Protein AF-A0A453B3K0-F1 (afdb_monomer_lite)

Secondary structure (DSSP, 8-state):
---SSHHHHHHHHHHHHHHTT--EEEEEEEE-TTS-EEEEEEEEPPP---

Radius of gyration: 12.76 Å; chains: 1; bounding box: 35×24×30 Å

Organism: Aegilops tauschii subsp. strangulata (NCBI:txid200361)

Foldseek 3Di:
DDDPDPVVVQVVVQVVQVVVQWGKDWDDWDADPVRHTPDIDIDTDPGPPD

Sequence (50 aa):
MSFDSLGEAYDFYNLYSWDLGFGIRYGKSRLNVKRTKCMQEIVCGCSVNT

pLDDT: mean 90.98, std 11.08, range [52.19, 98.12]

Structure (mmCIF, N/CA/C/O backbone):
data_AF-A0A453B3K0-F1
#
_entry.id   AF-A0A453B3K0-F1
#
loop_
_atom_site.group_PDB
_atom_site.id
_atom_site.type_symbol
_atom_site.label_atom_id
_atom_site.label_alt_id
_atom_site.label_comp_id
_atom_site.label_asym_id
_atom_site.label_entity_id
_atom_site.label_seq_id
_atom_site.pdbx_PDB_ins_code
_atom_site.Cartn_x
_atom_site.Cartn_y
_atom_site.Cartn_z
_atom_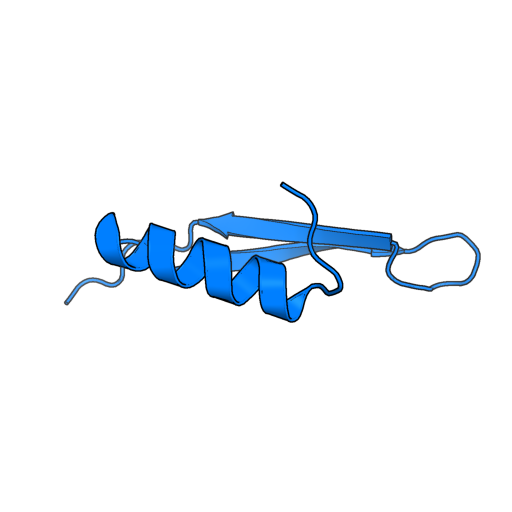site.occupancy
_atom_site.B_iso_or_equiv
_atom_site.auth_seq_id
_atom_site.auth_comp_id
_atom_site.auth_asym_id
_atom_site.auth_atom_id
_atom_site.pdbx_PDB_model_num
ATOM 1 N N . MET A 1 1 ? 7.020 -12.810 8.766 1.00 84.06 1 MET A N 1
ATOM 2 C CA . MET A 1 1 ? 5.899 -12.914 7.812 1.00 84.06 1 MET A CA 1
ATOM 3 C C . MET A 1 1 ? 6.449 -12.650 6.422 1.00 84.06 1 MET A C 1
ATOM 5 O O . MET A 1 1 ? 7.190 -11.684 6.267 1.00 84.06 1 MET A O 1
ATOM 9 N N . SER A 1 2 ? 6.141 -13.507 5.457 1.00 93.69 2 SER A N 1
ATOM 10 C CA . SER A 1 2 ? 6.458 -13.337 4.034 1.00 93.69 2 SER A CA 1
ATOM 11 C C . SER A 1 2 ? 5.191 -13.628 3.238 1.00 93.69 2 SER A C 1
ATOM 13 O O . SER A 1 2 ? 4.427 -14.493 3.653 1.00 93.69 2 SER A O 1
ATOM 15 N N . PHE A 1 3 ? 4.983 -12.908 2.141 1.00 96.06 3 PHE A N 1
ATOM 16 C CA . PHE A 1 3 ? 3.817 -13.049 1.269 1.00 96.06 3 PHE A CA 1
ATOM 17 C C . PHE A 1 3 ? 4.284 -13.450 -0.125 1.00 96.06 3 PHE A C 1
ATOM 19 O O . PHE A 1 3 ? 5.342 -12.988 -0.570 1.00 96.06 3 PHE A O 1
ATOM 26 N N . ASP A 1 4 ? 3.480 -14.246 -0.821 1.00 96.81 4 ASP A N 1
ATOM 27 C CA . ASP A 1 4 ? 3.788 -14.699 -2.179 1.00 96.81 4 ASP A CA 1
ATOM 28 C C . ASP A 1 4 ? 3.438 -13.630 -3.223 1.00 96.81 4 ASP A C 1
ATOM 30 O O . ASP A 1 4 ? 3.912 -13.663 -4.362 1.00 96.81 4 ASP A O 1
ATOM 34 N N . SER A 1 5 ? 2.625 -12.637 -2.844 1.00 95.81 5 SER A N 1
ATOM 35 C CA . SER A 1 5 ? 2.245 -11.542 -3.731 1.00 95.81 5 SER A CA 1
ATOM 36 C C . SER A 1 5 ? 1.978 -10.221 -3.009 1.00 95.81 5 SER A C 1
ATOM 38 O O . SER A 1 5 ? 1.730 -10.156 -1.806 1.00 95.81 5 SER A O 1
ATOM 40 N N . LEU A 1 6 ? 1.972 -9.138 -3.793 1.00 95.62 6 LEU A N 1
ATOM 41 C CA . LEU A 1 6 ? 1.537 -7.822 -3.329 1.00 95.62 6 LEU A CA 1
ATOM 42 C C . LEU A 1 6 ? 0.073 -7.825 -2.859 1.00 95.62 6 LEU A C 1
ATOM 44 O O . LEU A 1 6 ? -0.253 -7.127 -1.904 1.00 95.62 6 LEU A O 1
ATOM 48 N N . GLY A 1 7 ? -0.799 -8.557 -3.560 1.00 96.50 7 GLY A N 1
ATOM 49 C CA . GLY A 1 7 ? -2.230 -8.613 -3.253 1.00 96.50 7 GLY A CA 1
ATOM 50 C C . GLY A 1 7 ? -2.476 -9.243 -1.890 1.00 96.50 7 GLY A C 1
ATOM 51 O O . GLY A 1 7 ? -3.140 -8.647 -1.056 1.00 96.50 7 GLY A O 1
ATOM 52 N N . GLU A 1 8 ? -1.816 -10.368 -1.621 1.00 97.25 8 GLU A N 1
ATOM 53 C CA . GLU A 1 8 ? -1.895 -11.053 -0.328 1.00 97.25 8 GLU A CA 1
ATOM 54 C C . GLU A 1 8 ? -1.423 -10.159 0.830 1.00 97.25 8 GLU A C 1
ATOM 56 O O . GLU A 1 8 ? -2.095 -10.049 1.855 1.00 97.25 8 GLU A O 1
ATOM 61 N N . ALA A 1 9 ? -0.302 -9.450 0.645 1.00 96.56 9 ALA A N 1
ATOM 62 C CA . ALA A 1 9 ? 0.171 -8.480 1.628 1.00 96.56 9 ALA A CA 1
ATOM 63 C C . ALA A 1 9 ? -0.846 -7.345 1.852 1.00 96.56 9 ALA A C 1
ATOM 65 O O . ALA A 1 9 ? -1.037 -6.897 2.982 1.00 96.56 9 ALA A O 1
ATOM 66 N N . TYR A 1 10 ? -1.503 -6.871 0.789 1.00 96.38 10 TYR A N 1
ATOM 67 C CA . TYR A 1 10 ? -2.513 -5.817 0.880 1.00 96.38 10 TYR A CA 1
ATOM 68 C C . TYR A 1 10 ? -3.763 -6.288 1.627 1.00 96.38 10 TYR A C 1
ATOM 70 O O . TYR A 1 10 ? -4.199 -5.598 2.544 1.00 96.38 10 TYR A O 1
ATOM 78 N N . ASP A 1 11 ? -4.284 -7.472 1.310 1.00 95.69 11 ASP A N 1
ATOM 79 C CA . ASP A 1 11 ? -5.459 -8.039 1.978 1.00 95.69 11 ASP A CA 1
ATOM 80 C C . ASP A 1 11 ? -5.197 -8.268 3.473 1.00 95.69 11 ASP A C 1
ATOM 82 O O . ASP A 1 11 ? -6.030 -7.920 4.313 1.00 95.69 11 ASP A O 1
ATOM 86 N N . PHE A 1 12 ? -3.999 -8.755 3.820 1.00 95.25 12 PHE A N 1
ATOM 87 C CA . PHE A 1 12 ? -3.573 -8.913 5.210 1.00 95.25 12 PHE A CA 1
ATOM 88 C C . PHE A 1 12 ? -3.587 -7.579 5.974 1.00 95.25 12 PHE A C 1
ATOM 90 O O . PHE A 1 12 ? -4.167 -7.483 7.058 1.00 95.25 12 PHE A O 1
ATOM 97 N N . TYR A 1 13 ? -2.976 -6.528 5.413 1.00 94.31 13 TYR A N 1
ATOM 98 C CA . TYR A 1 13 ? -2.949 -5.217 6.066 1.00 94.31 13 TYR A CA 1
ATOM 99 C C . TYR A 1 13 ? -4.306 -4.505 6.047 1.00 94.31 13 TYR A C 1
ATOM 101 O O . TYR A 1 13 ? -4.555 -3.701 6.940 1.00 94.31 13 TYR A O 1
ATOM 109 N N . ASN A 1 14 ? -5.184 -4.803 5.087 1.00 92.88 14 ASN A N 1
ATOM 110 C CA . ASN A 1 14 ? -6.540 -4.258 5.041 1.00 92.88 14 ASN A CA 1
ATOM 111 C C . ASN A 1 14 ? -7.425 -4.841 6.153 1.00 92.88 14 ASN A C 1
ATOM 113 O O . ASN A 1 14 ? -8.178 -4.112 6.793 1.00 92.88 14 ASN A O 1
ATOM 117 N N . LEU A 1 15 ? -7.301 -6.146 6.428 1.00 93.88 15 LEU A N 1
ATOM 118 C CA . LEU A 1 15 ? -7.973 -6.776 7.571 1.00 93.88 15 LEU A CA 1
ATOM 119 C C . LEU A 1 15 ? -7.496 -6.170 8.898 1.00 93.88 15 LEU A C 1
ATOM 121 O O . LEU A 1 15 ? -8.311 -5.854 9.761 1.00 93.88 15 LEU A O 1
ATOM 125 N N . TYR A 1 16 ? -6.186 -5.949 9.034 1.00 91.50 16 TYR A N 1
ATOM 126 C CA . TYR A 1 16 ? -5.614 -5.279 10.203 1.00 91.50 16 TYR A CA 1
ATOM 127 C C . TYR A 1 16 ? -6.079 -3.821 10.335 1.00 91.50 16 TYR A C 1
ATOM 129 O O . TYR A 1 16 ? -6.400 -3.367 11.430 1.00 91.50 16 TYR A O 1
ATOM 137 N N . SER A 1 17 ? -6.127 -3.073 9.230 1.00 91.44 17 SER A N 1
ATOM 138 C CA . SER A 1 17 ? -6.523 -1.664 9.260 1.00 91.44 17 SER A CA 1
ATOM 139 C C . SER A 1 17 ? -8.002 -1.483 9.582 1.00 91.44 17 SER A C 1
ATOM 141 O O . SER A 1 17 ? -8.350 -0.534 10.282 1.00 91.44 17 SER A O 1
ATOM 143 N N . TRP A 1 18 ? -8.857 -2.407 9.124 1.00 88.00 18 TRP A N 1
ATOM 144 C CA . TRP A 1 18 ? -10.276 -2.436 9.480 1.00 88.00 18 TRP A CA 1
ATOM 145 C C . TRP A 1 18 ? -10.459 -2.519 10.993 1.00 88.00 18 TRP A C 1
ATOM 147 O O . TRP A 1 18 ? -11.190 -1.709 11.559 1.00 88.00 18 TRP A O 1
ATOM 157 N N . ASP A 1 19 ? -9.788 -3.471 11.646 1.00 89.94 19 ASP A N 1
ATOM 158 C CA . ASP A 1 19 ? -9.876 -3.666 13.101 1.00 89.94 19 ASP A CA 1
ATOM 159 C C . ASP A 1 19 ? -9.460 -2.403 13.876 1.00 89.94 19 ASP A C 1
ATOM 161 O O . ASP A 1 19 ? -10.039 -2.059 14.903 1.00 89.94 19 ASP A O 1
ATOM 165 N N . LEU A 1 20 ? -8.507 -1.649 13.323 1.00 89.06 20 LEU A N 1
ATOM 166 C CA . LEU A 1 20 ? -8.009 -0.399 13.895 1.00 89.06 20 LEU A CA 1
ATOM 167 C C . LEU A 1 20 ? -8.745 0.871 13.432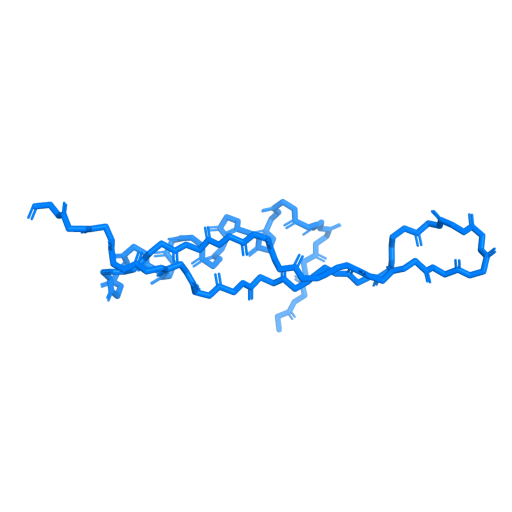 1.00 89.06 20 LEU A C 1
ATOM 169 O O . LEU A 1 20 ? -8.396 1.966 13.878 1.00 89.06 20 LEU A O 1
ATOM 173 N N . GLY A 1 21 ? -9.743 0.763 12.552 1.00 89.69 21 GLY A N 1
ATOM 174 C CA . GLY A 1 21 ? -10.570 1.894 12.115 1.00 89.69 21 GLY A CA 1
ATOM 175 C C . GLY A 1 21 ? -9.918 2.846 11.103 1.00 89.69 21 GLY A C 1
ATOM 176 O O . GLY A 1 21 ? -10.284 4.022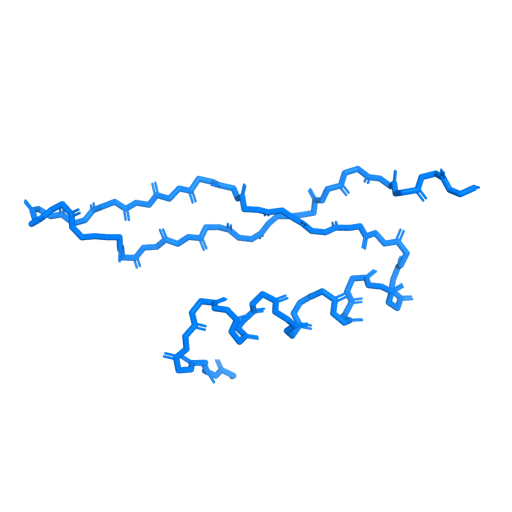 11.043 1.00 89.69 21 GLY A O 1
ATOM 177 N N . PHE A 1 22 ? -8.964 2.377 10.291 1.00 89.69 22 PHE A N 1
ATOM 178 C CA . PHE A 1 22 ? -8.405 3.159 9.179 1.00 89.69 22 PHE A CA 1
ATOM 179 C C . PHE A 1 22 ? -8.381 2.373 7.861 1.00 89.69 22 PHE A C 1
ATOM 181 O O . PHE A 1 22 ? -8.426 1.146 7.830 1.00 89.69 22 PHE A O 1
ATOM 188 N N . GLY A 1 23 ? -8.319 3.092 6.738 1.00 91.12 23 GLY A N 1
ATOM 189 C CA . GLY A 1 23 ? -8.132 2.487 5.417 1.00 91.12 23 GLY A CA 1
ATOM 190 C C . GLY A 1 23 ? -6.656 2.426 5.032 1.00 91.12 23 GLY A C 1
ATOM 191 O O . GLY A 1 23 ? -5.839 3.164 5.574 1.00 91.12 23 GLY A O 1
ATOM 192 N N . ILE A 1 24 ? -6.295 1.613 4.043 1.00 95.06 24 ILE A N 1
ATOM 193 C CA . ILE A 1 24 ? -4.938 1.596 3.475 1.00 95.06 24 ILE A CA 1
ATOM 194 C C . ILE A 1 24 ? -4.953 1.873 1.975 1.00 95.06 24 ILE A C 1
ATOM 196 O O . ILE A 1 24 ? -5.927 1.613 1.272 1.00 95.06 24 ILE A O 1
ATOM 200 N N . ARG A 1 25 ? -3.841 2.385 1.450 1.00 94.88 25 ARG A N 1
ATOM 201 C CA . ARG A 1 25 ? -3.659 2.637 0.015 1.00 94.88 25 ARG A CA 1
ATOM 202 C C . ARG A 1 25 ? -2.234 2.343 -0.427 1.00 94.88 25 ARG A C 1
ATOM 204 O O . ARG A 1 25 ? -1.307 2.324 0.382 1.00 94.88 25 ARG A O 1
ATOM 211 N N . TYR A 1 26 ? -2.048 2.175 -1.730 1.00 96.12 26 TYR A N 1
ATOM 212 C CA . TYR A 1 26 ? -0.713 2.085 -2.306 1.00 96.12 26 TYR A CA 1
ATOM 213 C C . TYR A 1 26 ? -0.013 3.449 -2.280 1.00 96.12 26 TYR A C 1
ATOM 215 O O . TYR A 1 26 ? -0.534 4.447 -2.783 1.00 96.12 26 TYR A O 1
ATOM 223 N N . GLY A 1 27 ? 1.172 3.476 -1.672 1.00 95.31 27 GLY A N 1
ATOM 224 C CA . GLY A 1 27 ? 2.088 4.612 -1.669 1.00 95.31 27 GLY A CA 1
ATOM 225 C C . GLY A 1 27 ? 3.040 4.582 -2.866 1.00 95.31 27 GLY A C 1
ATOM 226 O O . GLY A 1 27 ? 2.687 4.135 -3.965 1.00 95.31 27 GLY A O 1
ATOM 227 N N . LYS A 1 28 ? 4.278 5.045 -2.663 1.00 97.38 28 LYS A N 1
ATOM 228 C CA . LYS A 1 28 ? 5.284 5.054 -3.731 1.00 97.38 28 LYS A CA 1
ATOM 229 C C . LYS A 1 28 ? 5.664 3.627 -4.117 1.00 97.38 28 LYS A C 1
ATOM 231 O O . LYS A 1 28 ? 5.653 2.702 -3.308 1.00 97.38 28 LYS A O 1
ATOM 236 N N . SER A 1 29 ? 6.040 3.460 -5.379 1.00 97.50 29 SER A N 1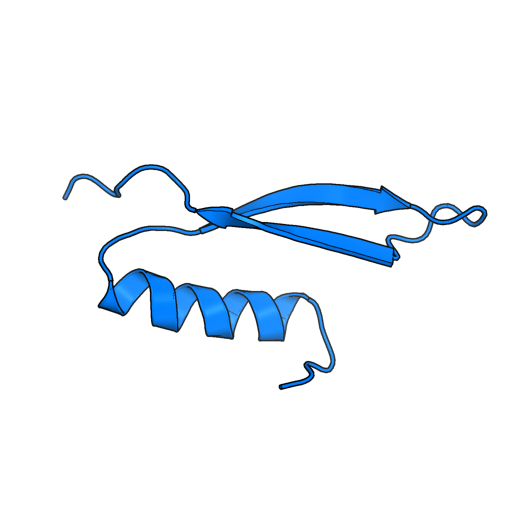
ATOM 237 C CA . SER A 1 29 ? 6.610 2.211 -5.881 1.00 97.50 29 SER A CA 1
ATOM 238 C C . SER A 1 29 ? 8.008 2.463 -6.424 1.00 97.50 29 SER A C 1
ATOM 240 O O . SER A 1 29 ? 8.303 3.572 -6.880 1.00 97.50 29 SER A O 1
ATOM 242 N N . ARG A 1 30 ? 8.869 1.444 -6.384 1.00 97.94 30 ARG A N 1
ATOM 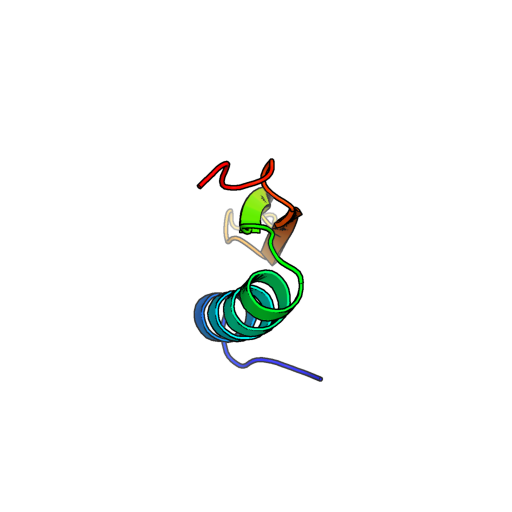243 C CA . ARG A 1 30 ? 10.193 1.498 -7.014 1.00 97.94 30 ARG A CA 1
ATOM 244 C C . ARG A 1 30 ? 10.283 0.462 -8.115 1.00 97.94 30 ARG A C 1
ATOM 246 O O . ARG A 1 30 ? 9.819 -0.671 -7.967 1.00 97.94 30 ARG A O 1
ATOM 253 N N . LEU A 1 31 ? 10.905 0.877 -9.210 1.00 98.12 31 LEU A N 1
ATOM 254 C CA . LEU A 1 31 ? 11.240 0.014 -10.326 1.00 98.12 31 LEU A CA 1
ATOM 255 C C . LEU A 1 31 ? 12.725 -0.340 -10.261 1.00 98.12 31 LEU A C 1
ATOM 257 O O . LEU A 1 31 ? 13.551 0.473 -9.846 1.00 98.12 31 LEU A O 1
ATOM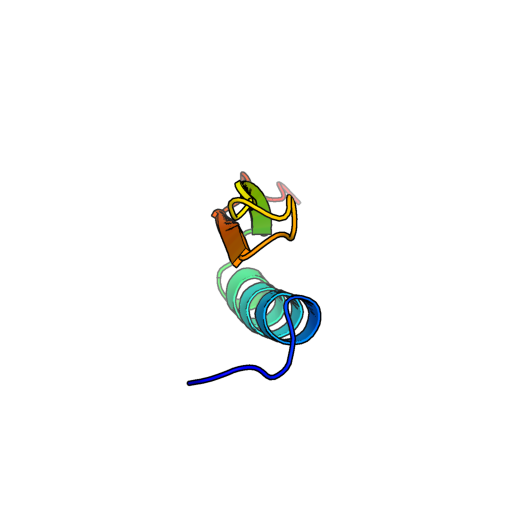 261 N N . ASN A 1 32 ? 13.061 -1.545 -10.702 1.00 96.88 32 ASN A N 1
ATOM 262 C CA . ASN A 1 32 ? 14.444 -1.936 -10.939 1.00 96.88 32 ASN A CA 1
ATOM 263 C C . ASN A 1 32 ? 14.947 -1.405 -12.300 1.00 96.88 32 ASN A C 1
ATOM 265 O O . ASN A 1 32 ? 14.202 -0.798 -13.073 1.00 96.88 32 ASN A O 1
ATOM 269 N N . VAL A 1 33 ? 16.209 -1.691 -12.633 1.00 97.56 33 VAL A N 1
ATOM 270 C CA . VAL A 1 33 ? 16.821 -1.310 -13.924 1.00 97.56 33 VAL A CA 1
ATOM 271 C C . VAL A 1 33 ? 16.093 -1.893 -15.144 1.00 97.56 33 VAL A C 1
ATOM 273 O O . VAL A 1 33 ? 16.140 -1.313 -16.223 1.00 97.56 33 VAL A O 1
ATOM 276 N N . LYS A 1 34 ? 15.370 -3.008 -14.971 1.00 98.12 34 LYS A N 1
ATOM 277 C CA . LYS A 1 34 ? 14.535 -3.652 -15.999 1.00 98.12 34 LYS A CA 1
ATOM 278 C C . LYS A 1 34 ? 13.107 -3.088 -16.048 1.00 98.12 34 LYS A C 1
ATOM 280 O O . LYS A 1 34 ? 12.256 -3.647 -16.731 1.00 98.12 34 LYS A O 1
ATOM 285 N N . ARG A 1 35 ? 12.828 -1.998 -15.321 1.00 95.50 35 ARG A N 1
ATOM 286 C CA . ARG A 1 35 ? 11.501 -1.374 -15.172 1.00 95.50 35 ARG A CA 1
ATOM 287 C C . ARG A 1 35 ? 10.427 -2.290 -14.576 1.00 95.50 35 ARG A C 1
ATOM 289 O O . ARG A 1 35 ? 9.238 -2.028 -14.720 1.00 95.50 35 ARG A O 1
ATOM 296 N N . THR A 1 36 ? 10.824 -3.332 -13.855 1.00 96.19 36 THR A N 1
ATOM 297 C CA . THR A 1 36 ? 9.906 -4.182 -13.089 1.00 96.19 36 THR A CA 1
ATOM 298 C C . THR A 1 36 ? 9.743 -3.618 -11.682 1.00 96.19 36 THR A C 1
ATOM 300 O O . THR A 1 36 ? 10.734 -3.238 -11.053 1.00 96.19 36 THR A O 1
ATOM 303 N N . LYS A 1 37 ? 8.507 -3.572 -11.172 1.00 95.81 37 LYS A N 1
ATOM 304 C CA . LYS A 1 37 ? 8.230 -3.135 -9.799 1.00 95.81 37 LYS A CA 1
ATOM 305 C C . LYS A 1 37 ? 8.875 -4.108 -8.810 1.00 95.81 37 LYS A C 1
ATOM 307 O O . LYS A 1 37 ? 8.560 -5.291 -8.823 1.00 95.81 37 LYS A O 1
ATOM 312 N N . CYS A 1 38 ? 9.777 -3.603 -7.974 1.00 95.81 38 CYS A N 1
ATOM 313 C CA . CYS A 1 38 ? 10.470 -4.383 -6.942 1.00 95.81 38 CYS A CA 1
ATOM 314 C C . CYS A 1 38 ? 10.103 -3.952 -5.516 1.00 95.81 38 CYS A C 1
ATOM 316 O O . CYS A 1 38 ? 10.460 -4.630 -4.560 1.00 95.81 38 CYS A O 1
ATOM 318 N N . MET A 1 39 ? 9.394 -2.831 -5.367 1.00 96.62 39 MET A N 1
ATOM 319 C CA . MET A 1 39 ? 8.879 -2.346 -4.090 1.00 96.62 39 MET A CA 1
ATOM 320 C C . MET A 1 39 ? 7.543 -1.645 -4.321 1.00 96.62 39 MET A C 1
ATOM 322 O O . MET A 1 39 ? 7.378 -0.912 -5.301 1.00 96.62 39 MET A O 1
ATOM 326 N N . GLN A 1 40 ? 6.623 -1.821 -3.381 1.00 97.44 40 GLN A N 1
ATOM 327 C CA . GLN A 1 40 ? 5.386 -1.064 -3.279 1.00 97.44 40 GLN A CA 1
ATOM 328 C C . GLN A 1 40 ? 5.140 -0.730 -1.809 1.00 97.44 40 GLN A C 1
ATOM 330 O O . GLN A 1 40 ? 5.027 -1.631 -0.984 1.00 97.44 40 GLN A O 1
ATOM 335 N N . GLU A 1 41 ? 5.051 0.555 -1.484 1.00 97.19 41 GLU A N 1
ATOM 336 C CA . GLU A 1 41 ? 4.608 0.987 -0.162 1.00 97.19 41 GLU A CA 1
ATOM 337 C C . GLU A 1 41 ? 3.106 0.712 -0.012 1.00 97.19 41 GLU A C 1
ATOM 339 O O . GLU A 1 41 ? 2.325 0.963 -0.940 1.00 97.19 41 GLU A O 1
ATOM 344 N N . ILE A 1 42 ? 2.713 0.241 1.170 1.00 95.69 42 ILE A N 1
ATOM 345 C CA . ILE A 1 42 ? 1.335 0.226 1.663 1.00 95.69 42 ILE A CA 1
ATOM 346 C C . ILE A 1 42 ? 1.304 1.230 2.810 1.00 95.69 42 ILE A C 1
ATOM 348 O O . ILE A 1 42 ? 2.099 1.127 3.743 1.00 95.69 42 ILE A O 1
ATOM 352 N N . VAL A 1 43 ? 0.442 2.236 2.710 1.00 95.38 43 VAL A N 1
ATOM 353 C CA . VAL A 1 43 ? 0.384 3.341 3.671 1.00 95.38 43 VAL A CA 1
ATOM 354 C C . VAL A 1 43 ? -1.025 3.499 4.218 1.00 95.38 43 VAL A C 1
ATOM 356 O O . VAL A 1 43 ? -2.003 3.197 3.532 1.00 95.38 43 VAL A O 1
ATOM 359 N N . CYS A 1 44 ? -1.122 4.018 5.439 1.00 93.00 44 CYS A N 1
ATOM 360 C CA . CYS A 1 44 ? -2.391 4.430 6.025 1.00 93.00 44 CYS A CA 1
ATOM 361 C C . CYS A 1 44 ? -3.048 5.515 5.146 1.00 93.00 44 CYS A C 1
ATOM 363 O O . CYS A 1 44 ? -2.406 6.483 4.720 1.00 93.00 44 CYS A O 1
ATOM 365 N N . GLY A 1 45 ? -4.318 5.310 4.814 1.00 84.69 45 GLY A N 1
ATOM 366 C CA . GLY A 1 45 ? -5.217 6.322 4.278 1.00 84.69 45 GLY A CA 1
ATOM 367 C C . GLY A 1 45 ? -5.881 7.084 5.423 1.00 84.69 45 GLY A C 1
ATOM 368 O O . GLY A 1 45 ? -6.021 6.556 6.522 1.00 84.69 45 GLY A O 1
ATOM 369 N N . CYS A 1 46 ? -6.284 8.333 5.182 1.00 73.62 46 CYS A N 1
ATOM 370 C CA . CYS A 1 46 ? -7.065 9.094 6.162 1.00 73.62 46 CYS A CA 1
ATOM 371 C C . CYS A 1 46 ? -8.307 8.298 6.604 1.00 73.62 46 CYS A C 1
ATOM 373 O O . CYS A 1 46 ? -8.798 7.464 5.839 1.00 73.62 46 CYS A O 1
ATOM 375 N N . SER A 1 47 ? -8.796 8.559 7.823 1.00 60.75 47 SER A N 1
ATOM 376 C CA . SER A 1 47 ? -9.948 7.856 8.391 1.00 60.75 47 SER A CA 1
ATOM 377 C C . SER A 1 47 ? -11.104 7.813 7.395 1.00 60.75 47 SER A C 1
ATOM 379 O O . SER A 1 47 ? -11.482 8.824 6.797 1.00 60.75 47 SER A O 1
ATOM 381 N N . VAL A 1 48 ? -11.679 6.626 7.220 1.00 57.66 48 VAL A N 1
ATOM 382 C CA . VAL A 1 48 ? -13.018 6.500 6.653 1.00 57.66 48 VAL A CA 1
ATOM 383 C C . VAL A 1 48 ? -13.942 7.093 7.712 1.00 57.66 48 VAL A C 1
ATOM 385 O O . VAL A 1 48 ? -14.279 6.426 8.681 1.00 57.66 48 VAL A O 1
ATOM 388 N N . ASN A 1 49 ? -14.239 8.391 7.607 1.00 55.56 49 ASN A N 1
ATOM 389 C CA . ASN A 1 49 ? -15.278 9.017 8.418 1.00 55.56 49 ASN A CA 1
ATOM 390 C C . ASN A 1 49 ? -16.601 8.352 8.012 1.00 55.56 49 ASN A C 1
ATOM 392 O O . ASN A 1 49 ? -17.155 8.683 6.964 1.00 55.56 49 ASN A O 1
ATOM 396 N N . THR A 1 50 ? -17.041 7.367 8.792 1.00 52.19 50 THR A N 1
ATOM 397 C CA . THR A 1 50 ? -18.420 6.862 8.784 1.00 52.19 50 THR A CA 1
ATOM 398 C C . THR A 1 50 ? -19.307 7.768 9.612 1.00 52.19 50 THR A C 1
ATOM 400 O O . THR A 1 50 ? -18.863 8.121 10.730 1.00 52.19 50 THR A O 1
#